Protein AF-A0A6P0XSN5-F1 (afdb_monomer_lite)

pLDDT: mean 88.76, std 8.36, range [64.19, 97.44]

Secondary structure (DSSP, 8-state):
---TT--S---S----S-S-------SS--SS--EEEESSTTS-EEEEEGGGTEEEEESS--

Foldseek 3Di:
DDDPVPDPDDAADDDDPDPDDPPDDDLRHADPWDDWDDPDPFAKIWTRSPSVRDIHIDRTDD

Structure (mmCIF, N/CA/C/O backbone):
data_AF-A0A6P0XSN5-F1
#
_entry.id   AF-A0A6P0XSN5-F1
#
loop_
_atom_site.group_PDB
_atom_site.id
_atom_site.type_symbol
_atom_site.label_atom_id
_atom_site.label_alt_id
_atom_site.label_comp_id
_atom_site.label_asym_id
_atom_site.label_entity_id
_atom_site.label_seq_id
_atom_site.pdbx_PDB_ins_code
_atom_site.Cartn_x
_atom_site.Cartn_y
_atom_site.Cartn_z
_atom_site.occupancy
_atom_site.B_iso_or_equiv
_atom_site.auth_seq_id
_atom_site.auth_comp_id
_atom_site.auth_asym_id
_atom_site.auth_atom_id
_atom_site.pdbx_PDB_model_num
ATOM 1 N N . MET A 1 1 ? -10.528 19.399 3.667 1.00 74.38 1 MET A N 1
ATOM 2 C CA . MET A 1 1 ? -9.356 20.245 3.992 1.00 74.38 1 MET A CA 1
ATOM 3 C C . MET A 1 1 ? -8.240 19.324 4.461 1.00 74.38 1 MET A C 1
ATOM 5 O O . MET A 1 1 ? -8.551 18.379 5.177 1.00 74.38 1 MET A O 1
ATOM 9 N N . LEU A 1 2 ? -6.996 19.532 4.020 1.00 85.62 2 LEU A N 1
ATOM 10 C CA . LEU A 1 2 ? -5.848 18.739 4.486 1.00 85.62 2 LEU A CA 1
ATOM 11 C C . LEU A 1 2 ? -5.431 19.178 5.898 1.00 85.62 2 LEU A C 1
ATOM 13 O O . LEU A 1 2 ? -5.668 20.321 6.284 1.00 85.62 2 LEU A O 1
ATOM 17 N N . ASN A 1 3 ? -4.823 18.269 6.664 1.00 88.25 3 ASN A N 1
ATOM 18 C CA . ASN A 1 3 ? -4.311 18.579 7.998 1.00 88.25 3 ASN A CA 1
ATOM 19 C C . ASN A 1 3 ? -3.109 19.539 7.893 1.00 88.25 3 ASN A C 1
ATOM 21 O O . ASN A 1 3 ? -2.176 19.272 7.135 1.00 88.25 3 ASN A O 1
ATOM 25 N N . SER A 1 4 ? -3.118 20.633 8.662 1.00 95.12 4 SER A N 1
ATOM 26 C CA . SER A 1 4 ? -2.055 21.650 8.664 1.00 95.12 4 SER A CA 1
ATOM 27 C C . SER A 1 4 ? -0.708 21.140 9.180 1.00 95.12 4 SER A C 1
ATOM 29 O O . SER A 1 4 ? 0.323 21.699 8.830 1.00 95.12 4 SER A O 1
ATOM 31 N N . ASN A 1 5 ? -0.702 20.068 9.976 1.00 94.88 5 ASN A N 1
ATOM 32 C CA . ASN A 1 5 ? 0.516 19.432 10.483 1.00 94.88 5 ASN A CA 1
ATOM 33 C C . ASN A 1 5 ? 1.164 18.485 9.457 1.00 94.88 5 ASN A C 1
ATOM 35 O O . ASN A 1 5 ? 2.195 17.883 9.742 1.00 94.88 5 ASN A O 1
ATOM 39 N N . GLY A 1 6 ? 0.563 18.336 8.272 1.00 92.56 6 GLY A N 1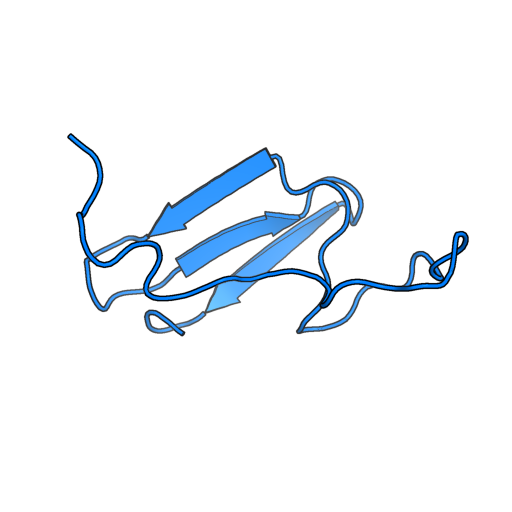
ATOM 40 C CA . GLY A 1 6 ? 1.051 17.449 7.223 1.00 92.56 6 GLY A CA 1
ATOM 41 C C . GLY A 1 6 ? 0.723 15.972 7.461 1.00 92.56 6 GLY A C 1
ATOM 42 O O . GLY A 1 6 ? -0.163 15.613 8.242 1.00 92.56 6 GLY A O 1
ATOM 43 N N . ALA A 1 7 ? 1.412 15.101 6.721 1.00 89.44 7 ALA A N 1
ATOM 44 C CA . ALA A 1 7 ? 1.253 13.658 6.841 1.00 89.44 7 ALA A CA 1
ATOM 45 C C . ALA A 1 7 ? 1.909 13.151 8.133 1.00 89.44 7 ALA A C 1
ATOM 47 O O . ALA A 1 7 ? 3.084 13.403 8.379 1.00 89.44 7 ALA A O 1
ATOM 48 N N . LYS A 1 8 ? 1.160 12.383 8.932 1.00 86.81 8 LYS A N 1
ATOM 49 C CA . LYS A 1 8 ? 1.691 11.718 10.134 1.00 86.81 8 LYS A CA 1
ATOM 50 C C . LYS A 1 8 ? 2.643 10.569 9.783 1.00 86.81 8 LYS A C 1
ATOM 52 O O . LYS A 1 8 ? 3.577 10.293 10.526 1.00 86.81 8 LYS A O 1
ATOM 57 N N . ILE A 1 9 ? 2.363 9.883 8.676 1.00 86.50 9 ILE A N 1
ATOM 58 C CA . ILE A 1 9 ? 3.063 8.681 8.224 1.00 86.50 9 ILE A CA 1
ATOM 59 C C . ILE A 1 9 ? 3.298 8.826 6.724 1.00 86.50 9 ILE A C 1
ATOM 61 O O . ILE A 1 9 ? 2.376 9.166 5.980 1.00 86.50 9 ILE A O 1
ATOM 65 N N . ILE A 1 10 ? 4.520 8.537 6.288 1.00 87.94 10 ILE A N 1
ATOM 66 C CA . ILE A 1 10 ? 4.889 8.439 4.878 1.00 87.94 10 ILE A CA 1
ATOM 67 C C . ILE A 1 10 ? 5.409 7.019 4.659 1.00 87.94 10 ILE A C 1
ATOM 69 O O . ILE A 1 10 ? 6.370 6.603 5.301 1.00 87.94 10 ILE A O 1
ATOM 73 N N . LEU A 1 11 ? 4.749 6.267 3.778 1.00 86.88 11 LEU A N 1
ATOM 74 C CA . LEU A 1 11 ? 5.130 4.902 3.414 1.00 86.88 11 LEU A CA 1
ATOM 75 C C . LEU A 1 11 ? 5.632 4.880 1.975 1.00 86.88 11 LEU A C 1
ATOM 77 O O . LEU A 1 11 ? 5.041 5.504 1.096 1.00 86.88 11 LEU A O 1
ATOM 81 N N . GLY A 1 12 ? 6.684 4.111 1.728 1.00 80.75 12 GLY A N 1
ATOM 82 C CA . GLY A 1 12 ? 7.305 3.994 0.417 1.00 80.75 12 GLY A CA 1
ATOM 83 C C . GLY A 1 12 ? 8.815 3.898 0.543 1.00 80.75 12 GLY A C 1
ATOM 84 O O . GLY A 1 12 ? 9.348 3.607 1.613 1.00 80.75 12 GLY A O 1
ATOM 85 N N . THR A 1 13 ? 9.510 4.141 -0.561 1.00 75.25 13 THR A N 1
ATOM 86 C CA . THR A 1 13 ? 10.969 4.190 -0.539 1.00 75.25 13 THR A CA 1
ATOM 87 C C . THR A 1 13 ? 11.401 5.569 -0.031 1.00 75.25 13 THR A C 1
ATOM 89 O O . THR A 1 13 ? 10.845 6.572 -0.488 1.00 75.25 13 THR A O 1
ATOM 92 N N . PRO A 1 14 ? 12.393 5.676 0.870 1.00 70.69 14 PRO A N 1
ATOM 93 C CA . PRO A 1 14 ? 13.084 6.948 1.046 1.00 70.69 14 PRO A CA 1
ATOM 94 C C . PRO A 1 14 ? 13.662 7.390 -0.307 1.00 70.69 14 PRO A C 1
ATOM 96 O O . PRO A 1 14 ? 13.893 6.550 -1.186 1.00 70.69 14 PRO A O 1
ATOM 99 N N . SER A 1 15 ? 13.838 8.700 -0.495 1.00 68.06 15 SER A N 1
ATOM 100 C CA . SER A 1 15 ? 14.423 9.279 -1.710 1.00 68.06 15 SER A CA 1
ATOM 101 C C . SER A 1 15 ? 15.681 8.503 -2.098 1.00 68.06 15 SER A C 1
ATOM 103 O O . SER A 1 15 ? 16.637 8.449 -1.325 1.00 68.06 15 SER A O 1
ATOM 105 N N . SER A 1 16 ? 15.652 7.847 -3.256 1.00 64.19 16 SER A N 1
ATOM 106 C CA . SER A 1 16 ? 16.817 7.149 -3.781 1.00 64.19 16 SER A CA 1
ATOM 107 C C . SER A 1 16 ? 17.520 8.090 -4.748 1.00 64.19 16 SER A C 1
ATOM 109 O O . SER A 1 16 ? 16.925 8.482 -5.747 1.00 64.19 16 SER A O 1
ATOM 111 N N . ASP A 1 17 ? 18.783 8.420 -4.476 1.00 74.38 17 ASP A N 1
ATOM 112 C CA . ASP A 1 17 ? 19.648 9.107 -5.450 1.00 74.38 17 ASP A CA 1
ATOM 113 C C . ASP A 1 17 ? 19.986 8.192 -6.645 1.00 74.38 17 ASP A C 1
ATOM 115 O O . ASP A 1 17 ? 20.565 8.624 -7.641 1.00 74.38 17 ASP A O 1
ATOM 119 N N . SER A 1 18 ? 19.617 6.908 -6.559 1.00 74.94 18 SER A N 1
ATOM 120 C CA . SER A 1 18 ? 19.767 5.947 -7.642 1.00 74.94 18 SER A CA 1
ATOM 121 C C . SER A 1 18 ? 18.614 6.055 -8.636 1.00 74.94 18 SER A C 1
ATOM 123 O O . SER A 1 18 ? 17.452 5.830 -8.300 1.00 74.94 18 SER A O 1
ATOM 125 N N . LEU A 1 19 ? 18.960 6.292 -9.901 1.00 72.06 19 LEU A N 1
ATOM 126 C CA . LEU A 1 19 ? 18.027 6.242 -11.032 1.00 72.06 19 LEU A CA 1
ATOM 127 C C . LEU A 1 19 ? 17.474 4.830 -11.288 1.00 72.06 19 LEU A C 1
ATOM 129 O O . LEU A 1 19 ? 16.488 4.671 -12.005 1.00 72.06 19 LEU A O 1
ATOM 133 N N . VA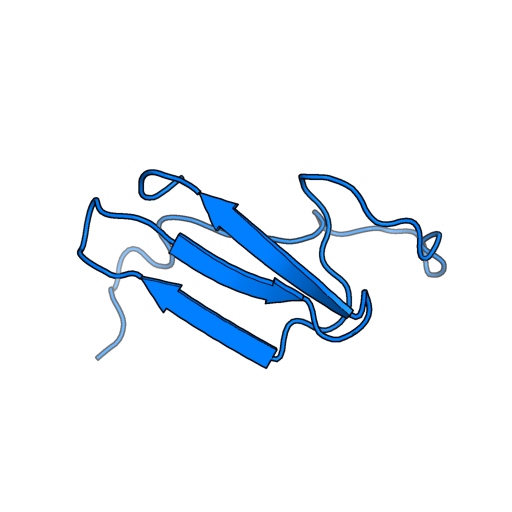L A 1 20 ? 18.117 3.804 -10.722 1.00 77.19 20 VAL A N 1
ATOM 134 C CA . VAL A 1 20 ? 17.731 2.401 -10.873 1.00 77.19 20 VAL A CA 1
ATOM 135 C C . VAL A 1 20 ? 17.606 1.765 -9.496 1.00 77.19 20 VAL A C 1
ATOM 137 O O . VAL A 1 20 ? 18.577 1.669 -8.744 1.00 77.19 20 VAL A O 1
ATOM 140 N N . ILE A 1 21 ? 16.402 1.301 -9.184 1.00 74.94 21 ILE A N 1
ATOM 141 C CA . ILE A 1 21 ? 16.091 0.547 -7.970 1.00 74.94 21 ILE A CA 1
ATOM 142 C C . ILE A 1 21 ? 15.701 -0.876 -8.384 1.00 74.94 21 ILE A C 1
ATOM 144 O O . ILE A 1 21 ? 14.838 -1.023 -9.254 1.00 74.94 21 ILE A O 1
ATOM 148 N N . PRO A 1 22 ? 16.310 -1.928 -7.800 1.00 78.00 22 PRO A N 1
ATOM 149 C CA . PRO A 1 22 ? 15.894 -3.301 -8.053 1.00 78.00 22 PRO A CA 1
ATOM 150 C C . PRO A 1 22 ? 14.407 -3.4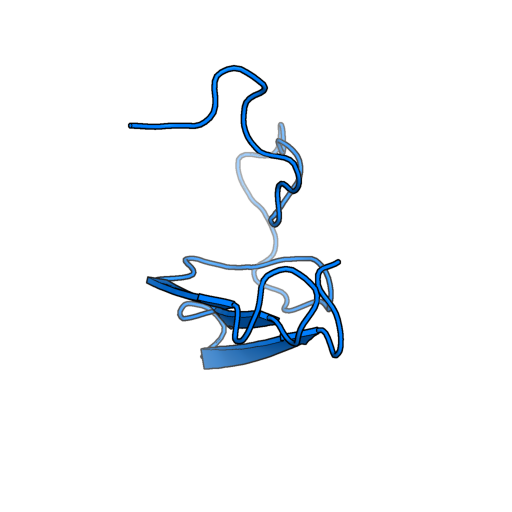90 -7.746 1.00 78.00 22 PRO A C 1
ATOM 152 O O . PRO A 1 22 ? 13.936 -3.106 -6.674 1.00 78.00 22 PRO A O 1
ATOM 155 N N . LEU A 1 23 ? 13.680 -4.122 -8.669 1.00 84.19 23 LEU A N 1
ATOM 156 C CA . LEU A 1 23 ? 12.246 -4.410 -8.558 1.00 84.19 23 LEU A CA 1
ATOM 157 C C . LEU A 1 23 ? 11.967 -5.618 -7.639 1.00 84.19 23 LEU A C 1
ATOM 159 O O . LEU A 1 23 ? 11.228 -6.541 -7.981 1.00 84.19 23 LEU A O 1
ATOM 163 N N . THR A 1 24 ? 12.614 -5.648 -6.476 1.00 88.75 24 THR A N 1
ATOM 164 C CA . THR A 1 24 ? 12.507 -6.751 -5.520 1.00 88.75 24 THR A CA 1
ATOM 165 C C . THR A 1 24 ? 11.492 -6.391 -4.433 1.00 88.75 24 THR A C 1
ATOM 167 O O . THR A 1 24 ? 11.712 -5.426 -3.691 1.00 88.75 24 THR A O 1
ATOM 170 N N . PRO A 1 25 ? 10.401 -7.164 -4.276 1.00 89.75 25 PRO A N 1
ATOM 171 C CA . PRO A 1 25 ? 9.436 -6.930 -3.210 1.00 89.75 25 PRO A CA 1
ATOM 172 C C . PRO A 1 25 ? 10.084 -7.069 -1.824 1.00 89.75 25 PRO A C 1
ATOM 174 O O . PRO A 1 25 ? 10.767 -8.052 -1.545 1.00 89.75 25 PRO A O 1
ATOM 177 N N . SER A 1 26 ? 9.820 -6.125 -0.920 1.00 88.31 26 SER A N 1
ATOM 178 C CA . SER A 1 26 ? 10.203 -6.216 0.499 1.00 88.31 26 SER A CA 1
ATOM 179 C C . SER A 1 26 ? 9.031 -5.829 1.404 1.00 88.31 26 SER A C 1
ATOM 181 O O . SER A 1 26 ? 8.000 -5.370 0.918 1.00 88.31 26 SER A O 1
ATOM 183 N N . ALA A 1 27 ? 9.140 -6.010 2.719 1.00 87.31 27 ALA A N 1
ATOM 184 C CA . ALA A 1 27 ? 8.088 -5.577 3.645 1.00 87.31 27 ALA A CA 1
ATOM 185 C C . ALA A 1 27 ? 7.938 -4.042 3.732 1.00 87.31 27 ALA A C 1
ATOM 187 O O . ALA A 1 27 ? 6.928 -3.558 4.236 1.00 87.31 27 ALA A O 1
ATOM 188 N N . THR A 1 28 ? 8.931 -3.281 3.261 1.00 85.00 28 THR A N 1
ATOM 189 C CA . THR A 1 28 ? 9.019 -1.823 3.443 1.00 85.00 28 THR A CA 1
ATOM 190 C C . THR A 1 28 ? 9.057 -1.036 2.134 1.00 85.00 28 THR A C 1
ATOM 192 O O . THR A 1 28 ? 8.996 0.189 2.167 1.00 85.00 28 THR A O 1
ATOM 195 N N . THR A 1 29 ? 9.128 -1.703 0.980 1.00 88.25 29 THR A N 1
ATOM 196 C CA . THR A 1 29 ? 9.110 -1.060 -0.342 1.00 88.25 29 THR A CA 1
ATOM 197 C C . THR A 1 29 ? 7.802 -1.327 -1.073 1.00 88.25 29 THR A C 1
ATOM 199 O O . THR A 1 29 ? 7.169 -2.366 -0.897 1.00 88.25 29 THR A O 1
ATOM 202 N N . MET A 1 30 ? 7.402 -0.380 -1.918 1.00 91.12 30 MET A N 1
ATOM 203 C CA . MET A 1 30 ? 6.260 -0.502 -2.823 1.00 91.12 30 MET A CA 1
ATOM 204 C C . MET A 1 30 ? 6.686 -0.074 -4.223 1.00 91.12 30 MET A C 1
ATOM 206 O O . MET A 1 30 ? 7.566 0.773 -4.370 1.00 91.12 30 MET A O 1
ATOM 210 N N . PHE A 1 31 ? 6.045 -0.631 -5.241 1.00 91.88 31 PHE A N 1
ATOM 211 C CA . PHE A 1 31 ? 6.254 -0.294 -6.639 1.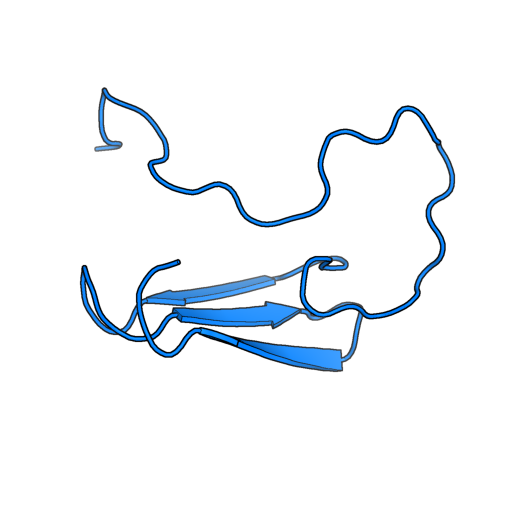00 91.88 31 PHE A CA 1
ATOM 212 C C . PHE A 1 31 ? 4.906 0.043 -7.277 1.00 91.88 31 PHE A C 1
ATOM 214 O O . PHE A 1 31 ? 4.057 -0.817 -7.493 1.00 91.88 31 PHE A O 1
ATOM 221 N N . GLY A 1 32 ? 4.684 1.332 -7.538 1.00 91.75 32 GLY A N 1
ATOM 222 C CA . GLY A 1 32 ? 3.436 1.836 -8.117 1.00 91.75 32 GLY A CA 1
ATOM 223 C C . GLY A 1 32 ? 2.161 1.453 -7.343 1.00 91.75 32 GLY A C 1
ATOM 224 O O . GLY A 1 32 ? 1.251 0.895 -7.962 1.00 91.75 32 GLY A O 1
ATOM 225 N N . PRO A 1 33 ? 2.052 1.721 -6.025 1.00 94.62 33 PRO A N 1
ATOM 226 C CA . PRO A 1 33 ? 0.821 1.458 -5.286 1.00 94.62 33 PRO A CA 1
ATOM 227 C C . PRO A 1 33 ? -0.321 2.351 -5.795 1.00 94.62 33 PRO A C 1
ATOM 229 O O . PRO A 1 33 ? -0.120 3.538 -6.044 1.00 94.62 33 PRO A O 1
ATOM 232 N N . ARG A 1 34 ? -1.527 1.791 -5.959 1.00 96.31 34 ARG A N 1
ATOM 233 C CA . ARG A 1 34 ? -2.681 2.514 -6.547 1.00 96.31 34 ARG A CA 1
ATOM 234 C C . ARG A 1 34 ? -3.867 2.707 -5.609 1.00 96.31 34 ARG A C 1
ATOM 236 O O . ARG A 1 34 ? -4.798 3.426 -5.954 1.00 96.31 34 ARG A O 1
ATOM 243 N N . GLY A 1 35 ? -3.842 2.090 -4.435 1.00 95.38 35 GLY A N 1
ATOM 244 C CA . GLY A 1 35 ? -4.920 2.211 -3.463 1.00 95.38 35 GLY A CA 1
ATOM 245 C C . GLY A 1 35 ? -4.444 1.907 -2.054 1.00 95.38 35 GLY A C 1
ATOM 246 O O . GLY A 1 35 ? -3.564 1.070 -1.860 1.00 95.38 35 GLY A O 1
ATOM 247 N N . ALA A 1 36 ? -5.043 2.584 -1.082 1.00 95.06 36 ALA A N 1
ATOM 248 C CA . ALA A 1 36 ? -4.830 2.353 0.336 1.00 95.06 36 ALA A CA 1
ATOM 249 C C . ALA A 1 36 ? -6.166 2.461 1.077 1.00 95.06 36 ALA A C 1
ATOM 251 O O . ALA A 1 36 ? -7.023 3.264 0.707 1.00 95.06 36 ALA A O 1
ATOM 252 N N . CYS A 1 37 ? -6.339 1.656 2.120 1.00 95.75 37 CYS A N 1
ATOM 253 C CA . CYS A 1 37 ? -7.515 1.679 2.976 1.00 95.75 37 CYS A CA 1
ATOM 254 C C . CYS A 1 37 ? -7.086 1.579 4.439 1.00 95.75 37 CYS A C 1
ATOM 256 O O . CYS A 1 37 ? -6.508 0.573 4.856 1.00 95.75 37 CYS A O 1
ATOM 258 N N . LEU A 1 38 ? -7.374 2.631 5.204 1.00 94.62 38 LEU A N 1
ATOM 259 C CA . LEU A 1 38 ? -7.237 2.645 6.653 1.00 94.62 38 LEU A CA 1
ATOM 260 C C . LEU A 1 38 ? -8.618 2.366 7.256 1.00 94.62 38 LEU A C 1
ATOM 262 O O . LEU A 1 38 ? -9.540 3.158 7.077 1.00 94.62 38 LEU A O 1
ATOM 266 N N . ILE A 1 39 ? -8.767 1.227 7.933 1.00 96.50 39 ILE A N 1
ATOM 267 C CA . ILE A 1 39 ? -10.077 0.735 8.401 1.00 96.50 39 ILE A CA 1
ATOM 268 C C . ILE A 1 39 ? -10.633 1.589 9.554 1.00 96.50 39 ILE A C 1
ATOM 270 O O . ILE A 1 39 ? -11.843 1.736 9.698 1.00 96.50 39 ILE A O 1
ATOM 274 N N . SER A 1 40 ? -9.756 2.166 10.375 1.00 94.31 40 SER A N 1
ATOM 275 C CA . SER A 1 40 ? -10.083 3.167 11.397 1.00 94.31 40 SER A CA 1
ATOM 276 C C . SER A 1 40 ? -8.830 3.977 11.735 1.00 94.31 40 SER A C 1
ATOM 278 O O . SER A 1 40 ? -7.728 3.544 11.4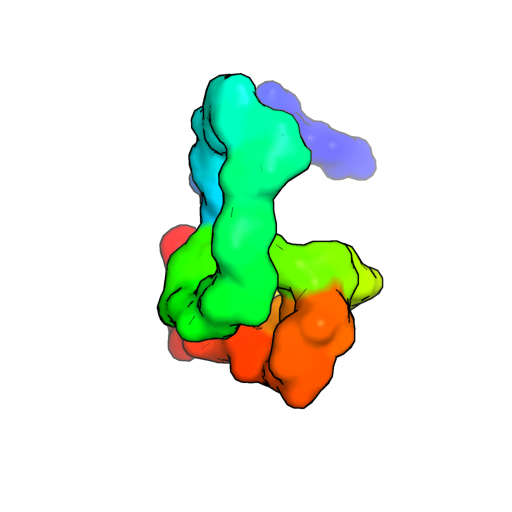09 1.00 94.31 40 SER A O 1
ATOM 280 N N . GLU A 1 41 ? -8.955 5.118 12.420 1.00 89.75 41 GLU A N 1
ATOM 281 C CA . GLU A 1 41 ? -7.824 6.029 12.695 1.00 89.75 41 GLU A CA 1
ATOM 282 C C . GLU A 1 41 ? -6.577 5.350 13.297 1.00 89.75 41 GLU A C 1
ATOM 284 O O . GLU A 1 41 ? -5.448 5.766 13.039 1.00 89.75 41 GLU A O 1
ATOM 289 N N . THR A 1 42 ? -6.773 4.285 14.079 1.00 91.31 42 THR A N 1
ATOM 290 C CA . THR A 1 42 ? -5.705 3.475 14.691 1.00 91.31 42 THR A CA 1
ATOM 291 C C . THR A 1 42 ? -5.710 2.015 14.223 1.00 91.31 42 THR A C 1
ATOM 293 O O . THR A 1 42 ? -4.893 1.207 14.674 1.00 91.31 42 THR A O 1
ATOM 296 N N . GLY A 1 43 ? -6.631 1.668 13.325 1.00 94.50 43 GLY A N 1
ATOM 297 C CA . GLY A 1 43 ? -6.894 0.312 12.870 1.00 94.50 43 GLY A CA 1
ATOM 298 C C . GLY A 1 43 ? -5.962 -0.165 11.762 1.00 94.50 43 GLY A C 1
ATOM 299 O O . GLY A 1 43 ? -4.972 0.492 11.440 1.00 94.50 43 GLY A O 1
ATOM 300 N N . PRO A 1 44 ? -6.266 -1.335 11.181 1.00 96.62 44 PRO A N 1
ATOM 301 C CA . PRO A 1 44 ? -5.462 -1.905 10.116 1.00 96.62 44 PRO A CA 1
ATOM 302 C C . PRO A 1 44 ? -5.352 -0.987 8.897 1.00 96.62 44 PRO A C 1
ATOM 304 O O . PRO A 1 44 ? -6.330 -0.347 8.502 1.00 96.62 44 PRO A O 1
ATOM 307 N N . LEU A 1 45 ? -4.177 -0.996 8.272 1.00 95.38 45 LEU A N 1
ATOM 308 C CA . LEU A 1 45 ? -3.920 -0.367 6.982 1.00 95.38 45 LEU A CA 1
ATOM 309 C C . LEU A 1 45 ? -3.655 -1.454 5.943 1.00 95.38 45 LEU A C 1
ATOM 311 O O . LEU A 1 45 ? -2.817 -2.329 6.162 1.00 95.38 45 LEU A O 1
ATOM 315 N N . TRP A 1 46 ? -4.325 -1.356 4.801 1.00 96.75 46 TRP A N 1
ATOM 316 C CA . TRP A 1 46 ? -4.064 -2.181 3.626 1.00 96.75 46 TRP A CA 1
ATOM 317 C C . TRP A 1 46 ? -3.647 -1.313 2.451 1.00 96.75 46 TRP A C 1
ATOM 319 O O . TRP A 1 46 ? -4.260 -0.275 2.204 1.00 96.75 46 TRP A O 1
ATOM 329 N N . VAL A 1 47 ? -2.630 -1.746 1.708 1.00 96.06 47 VAL A N 1
ATOM 330 C CA . VAL A 1 47 ? -2.155 -1.060 0.500 1.00 96.06 47 VAL A CA 1
ATOM 331 C C . VAL A 1 47 ? -2.071 -2.038 -0.667 1.00 96.06 47 VAL A C 1
ATOM 333 O O . VAL A 1 47 ? -1.517 -3.132 -0.541 1.00 96.06 47 VAL A O 1
ATOM 336 N N . ALA A 1 48 ? -2.612 -1.623 -1.812 1.00 97.44 48 ALA A N 1
ATOM 337 C CA . ALA A 1 48 ? -2.510 -2.328 -3.082 1.00 97.44 48 ALA A CA 1
ATOM 338 C C . ALA A 1 48 ? -1.202 -1.948 -3.791 1.00 97.44 48 ALA A C 1
ATOM 340 O O . ALA A 1 48 ? -1.154 -0.979 -4.556 1.00 97.44 48 ALA A O 1
ATOM 341 N N . ASP A 1 49 ? -0.150 -2.731 -3.540 1.00 95.88 49 ASP A N 1
ATOM 342 C CA . ASP A 1 49 ? 1.184 -2.603 -4.139 1.00 95.88 49 ASP A CA 1
ATOM 343 C C . ASP A 1 49 ? 1.178 -3.179 -5.566 1.00 95.88 49 ASP A C 1
ATOM 345 O O . ASP A 1 49 ? 1.634 -4.295 -5.829 1.00 95.88 49 ASP A O 1
ATOM 349 N N . THR A 1 50 ? 0.537 -2.437 -6.477 1.00 96.12 50 THR A N 1
ATOM 350 C CA . THR A 1 50 ? 0.088 -2.945 -7.784 1.00 96.12 50 THR A CA 1
ATOM 351 C C . THR A 1 50 ? 1.240 -3.438 -8.645 1.00 96.12 50 THR A C 1
ATOM 353 O O . THR A 1 50 ? 1.111 -4.487 -9.260 1.00 96.12 50 THR A O 1
ATOM 356 N N . GLY A 1 51 ? 2.375 -2.742 -8.673 1.00 93.88 51 GLY A N 1
ATOM 357 C CA . GLY A 1 51 ? 3.522 -3.160 -9.475 1.00 93.88 51 GLY A CA 1
ATOM 358 C C . GLY A 1 51 ? 4.191 -4.448 -8.982 1.00 93.88 51 GLY A C 1
ATOM 359 O O . GLY A 1 51 ? 4.868 -5.106 -9.764 1.00 93.88 51 GLY A O 1
ATOM 360 N N . HIS A 1 52 ? 3.976 -4.844 -7.725 1.00 95.38 52 HIS A N 1
ATOM 361 C CA . HIS A 1 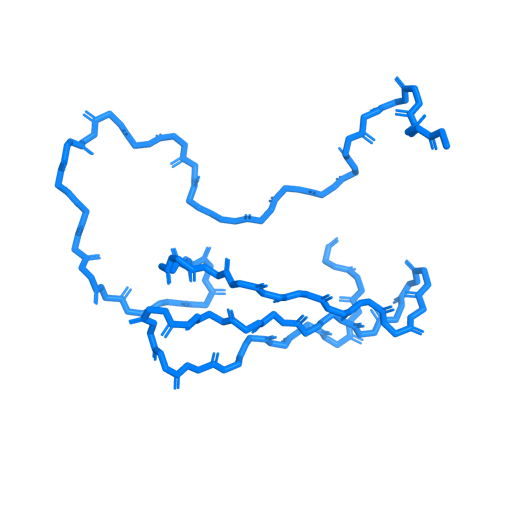52 ? 4.429 -6.132 -7.188 1.00 95.38 52 HIS A CA 1
ATOM 362 C C . HIS A 1 52 ? 3.312 -7.188 -7.110 1.00 95.38 52 HIS A C 1
ATOM 364 O O . HIS A 1 52 ? 3.529 -8.249 -6.528 1.00 95.38 52 HIS A O 1
ATOM 370 N N . HIS A 1 53 ? 2.117 -6.914 -7.650 1.00 95.94 53 HIS A N 1
ATOM 371 C CA . HIS A 1 53 ? 0.966 -7.829 -7.643 1.00 95.94 53 HIS A CA 1
ATOM 372 C C . HIS A 1 53 ? 0.610 -8.387 -6.248 1.00 95.94 53 HIS A C 1
ATOM 374 O O . HIS A 1 53 ? 0.274 -9.564 -6.106 1.00 95.94 53 HIS A O 1
ATOM 380 N N . ARG A 1 54 ? 0.687 -7.559 -5.197 1.00 96.56 54 ARG A N 1
ATOM 381 C CA . ARG A 1 54 ? 0.428 -7.994 -3.814 1.00 96.56 54 ARG A CA 1
ATOM 382 C C . ARG A 1 54 ? -0.357 -6.974 -2.995 1.00 96.56 54 ARG A C 1
ATOM 384 O O . ARG A 1 54 ? -0.469 -5.803 -3.358 1.00 96.56 54 ARG A O 1
ATOM 391 N N . LEU A 1 55 ? -0.840 -7.430 -1.841 1.00 96.19 55 LEU A N 1
ATOM 392 C CA . LEU A 1 55 ? -1.360 -6.578 -0.776 1.00 96.19 55 LEU A CA 1
ATOM 393 C C . LEU A 1 55 ? -0.359 -6.523 0.378 1.00 96.19 55 LEU A C 1
ATOM 395 O O . LEU A 1 55 ? 0.150 -7.557 0.813 1.00 96.19 55 LEU A O 1
ATOM 399 N N . LEU A 1 56 ? -0.112 -5.321 0.890 1.00 95.19 56 LEU A N 1
ATOM 400 C CA . LEU A 1 56 ? 0.610 -5.102 2.141 1.00 95.19 56 LEU A CA 1
ATOM 401 C C . LEU A 1 56 ? -0.384 -4.759 3.246 1.00 95.19 56 LEU A C 1
ATOM 403 O O . LEU A 1 56 ? -1.317 -3.988 3.017 1.00 95.19 56 LEU A O 1
ATOM 407 N N . GLY A 1 57 ? -0.182 -5.342 4.427 1.00 95.06 57 GLY A N 1
ATOM 408 C CA . GLY A 1 57 ? -1.087 -5.200 5.560 1.00 95.06 57 GLY A CA 1
ATOM 409 C C . GLY A 1 57 ? -0.348 -4.881 6.850 1.00 95.06 57 GLY A C 1
ATOM 410 O O . GLY A 1 57 ? 0.539 -5.626 7.269 1.00 95.06 57 GLY A O 1
ATOM 411 N N . TRP A 1 58 ? -0.778 -3.816 7.519 1.00 94.44 58 TRP A N 1
ATOM 412 C CA . TRP A 1 58 ? -0.384 -3.484 8.882 1.00 94.44 58 TRP A CA 1
ATOM 413 C C . TRP A 1 58 ? -1.581 -3.704 9.798 1.00 94.44 58 TRP A C 1
ATOM 415 O O . TRP A 1 58 ? -2.681 -3.233 9.523 1.00 94.44 58 TRP A O 1
ATOM 425 N N . ARG A 1 59 ? -1.383 -4.433 10.902 1.00 94.88 59 ARG A N 1
ATOM 426 C CA . ARG A 1 59 ? -2.466 -4.759 11.853 1.00 94.88 59 ARG A CA 1
ATOM 427 C C . ARG A 1 59 ? -2.990 -3.535 12.610 1.00 94.88 59 ARG A C 1
ATOM 429 O O . ARG A 1 59 ? -4.108 -3.565 13.112 1.00 94.88 59 ARG A O 1
ATOM 436 N N . LYS A 1 60 ? -2.168 -2.495 12.713 1.00 93.62 60 LYS A N 1
ATOM 437 C CA . LYS A 1 60 ? -2.478 -1.179 13.275 1.00 93.62 60 LYS A CA 1
ATOM 438 C C . LYS A 1 60 ? -1.896 -0.119 12.348 1.00 93.62 60 LYS A C 1
ATOM 440 O O . LYS A 1 60 ? -1.023 -0.447 11.545 1.00 93.62 60 LYS A O 1
ATOM 445 N N . CYS A 1 61 ? -2.351 1.118 12.493 1.00 90.25 61 CYS A N 1
ATOM 446 C CA . CYS A 1 61 ? -1.763 2.261 11.806 1.00 90.25 61 CYS A CA 1
ATOM 447 C C . CYS A 1 61 ? -0.251 2.309 12.143 1.00 90.25 61 CYS A C 1
ATOM 449 O O . CYS A 1 61 ? 0.059 2.313 13.341 1.00 90.25 61 CYS A O 1
ATOM 451 N N . PRO A 1 62 ? 0.650 2.208 11.142 1.00 84.06 62 PRO A N 1
ATOM 452 C CA . PRO A 1 62 ? 2.092 2.085 11.367 1.00 84.06 62 PRO A CA 1
ATOM 453 C C . PRO A 1 62 ? 2.752 3.334 11.960 1.00 84.06 62 PRO A C 1
ATOM 455 O O . PRO A 1 62 ? 2.121 4.413 11.981 1.00 84.06 62 PRO A O 1
#

Sequence (62 aa):
MLNSNGAKIILGTPSSDSLVIPLTPSATTMFGPRGACLISETGPLWVADTGHHRLLGWRKCP

Radius of gyration: 13.08 Å; chains: 1; bounding box: 30×30×26 Å